Protein AF-A0A432Z8M5-F1 (afdb_monomer_lite)

Foldseek 3Di:
DVVVVVVVVVVPVPPVPLVVLVVVLVVQLVVLVVDDDPVSSVVSNVVSVVVSVVVVVVVVVCVVPVPVVD

Sequence (70 aa):
MLLVSMITVIGLSGCSSKFIYDYSSRYRTEQCKKLPTKEQRFDCVRKTEESHGAYEAERERVKQDPSKDY

Secondary structure (DSSP, 8-state):
-HHHHHHHHHHHTTTSHHHHHHHHHHHHHHHHTTSSSHHHHHHHHHHHHHHHHHHHHHHHHHHH-GGGG-

pLDDT: mean 78.73, std 16.28, range [47.28, 96.56]

Structure (mmCIF, N/CA/C/O backbone):
data_AF-A0A432Z8M5-F1
#
_entry.id   AF-A0A432Z8M5-F1
#
loop_
_atom_site.group_PDB
_atom_site.id
_atom_site.type_symbol
_atom_site.label_atom_id
_atom_site.label_alt_id
_atom_site.label_comp_id
_atom_site.label_asym_id
_atom_site.label_entity_id
_atom_site.label_seq_id
_atom_site.pdbx_PDB_ins_code
_atom_site.Cartn_x
_atom_site.Cartn_y
_atom_site.Cartn_z
_atom_site.occupancy
_atom_site.B_iso_or_equiv
_atom_site.auth_seq_id
_atom_site.auth_comp_id
_atom_site.auth_asym_id
_atom_site.auth_atom_id
_atom_site.pdbx_PDB_model_num
ATOM 1 N N . MET A 1 1 ? 28.108 -23.806 -19.889 1.00 52.28 1 MET A N 1
ATOM 2 C CA . MET A 1 1 ? 26.794 -23.900 -19.208 1.00 52.28 1 MET A CA 1
ATOM 3 C C . MET A 1 1 ? 26.581 -22.881 -18.079 1.00 52.28 1 MET A C 1
ATOM 5 O O . MET A 1 1 ? 25.430 -22.628 -17.769 1.00 52.28 1 MET A O 1
ATOM 9 N N . LEU A 1 2 ? 27.615 -22.241 -17.509 1.00 53.56 2 LEU A N 1
ATOM 10 C CA . LEU A 1 2 ? 27.449 -21.220 -16.449 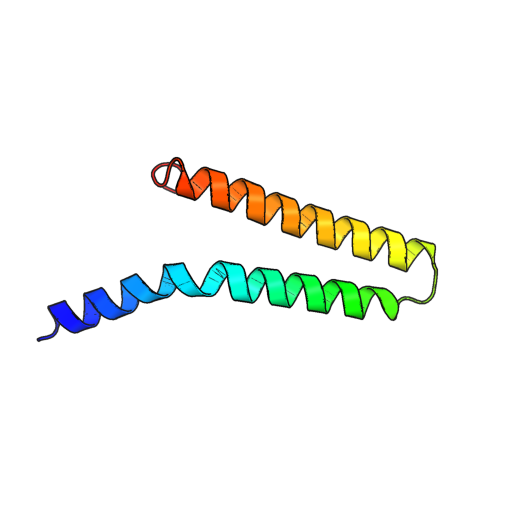1.00 53.56 2 LEU A CA 1
ATOM 11 C C . LEU A 1 2 ? 26.859 -19.878 -16.934 1.00 53.56 2 LEU A C 1
ATOM 13 O O . LEU A 1 2 ? 26.158 -19.203 -16.189 1.00 53.56 2 LEU A O 1
ATOM 17 N N . LEU A 1 3 ? 27.093 -19.504 -18.196 1.00 54.59 3 LEU A N 1
ATOM 18 C CA . LEU A 1 3 ? 26.556 -18.258 -18.762 1.00 54.59 3 LEU A CA 1
ATOM 19 C C . LEU A 1 3 ? 25.026 -18.289 -18.915 1.00 54.59 3 LEU A C 1
ATOM 21 O O . LEU A 1 3 ? 24.368 -17.277 -18.706 1.00 54.59 3 LEU A O 1
ATOM 25 N N . VAL A 1 4 ? 24.448 -19.458 -19.213 1.00 57.50 4 VAL A N 1
ATOM 26 C CA . VAL A 1 4 ? 22.995 -19.614 -19.395 1.00 57.50 4 VAL A CA 1
ATOM 27 C C . VAL A 1 4 ? 22.257 -19.509 -18.058 1.00 57.50 4 VAL A C 1
ATOM 29 O O . VAL A 1 4 ? 21.212 -18.867 -17.991 1.00 57.50 4 VAL A O 1
ATOM 32 N N . SER A 1 5 ? 22.821 -20.058 -16.973 1.00 54.94 5 SER A N 1
ATOM 33 C CA . SER A 1 5 ? 22.205 -19.950 -15.646 1.00 54.94 5 SER A CA 1
ATOM 34 C C . SER A 1 5 ? 22.239 -18.519 -15.111 1.00 54.94 5 SER A C 1
ATOM 36 O O . SER A 1 5 ? 21.292 -18.090 -14.459 1.00 54.94 5 SER A O 1
ATOM 38 N N . MET A 1 6 ? 23.287 -17.748 -15.415 1.00 53.41 6 MET A N 1
ATOM 39 C CA . MET A 1 6 ? 23.413 -16.367 -14.942 1.00 53.41 6 MET A CA 1
ATOM 40 C C . MET A 1 6 ? 22.362 -15.438 -15.577 1.00 53.41 6 MET A C 1
ATOM 42 O O . MET A 1 6 ? 21.787 -14.597 -14.889 1.00 53.41 6 MET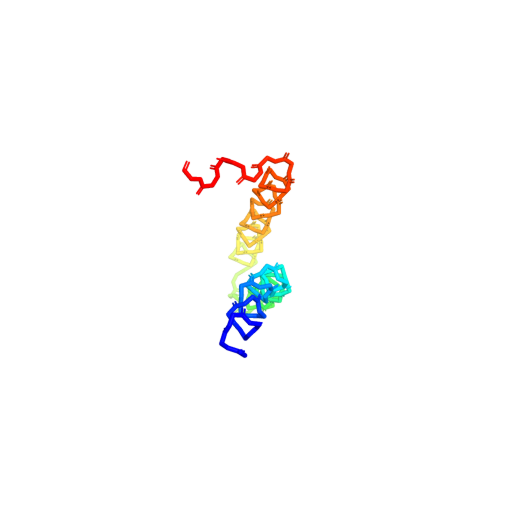 A O 1
ATOM 46 N N . ILE A 1 7 ? 22.025 -15.660 -16.853 1.00 58.34 7 ILE A N 1
ATOM 47 C CA . ILE A 1 7 ? 20.976 -14.911 -17.567 1.00 58.34 7 ILE A CA 1
ATOM 48 C C . ILE A 1 7 ? 19.589 -15.194 -16.965 1.00 58.34 7 ILE A C 1
ATOM 50 O O . ILE A 1 7 ? 18.771 -14.282 -16.836 1.00 58.34 7 ILE A O 1
ATOM 54 N N . THR A 1 8 ? 19.329 -16.429 -16.518 1.00 56.84 8 THR A N 1
ATOM 55 C CA . THR A 1 8 ? 18.032 -16.778 -15.913 1.00 56.84 8 THR A CA 1
ATOM 56 C C . THR A 1 8 ? 17.780 -16.108 -14.562 1.00 56.84 8 THR A C 1
ATOM 58 O O . THR A 1 8 ? 16.630 -15.814 -14.250 1.00 56.84 8 THR A O 1
ATOM 61 N N . VAL A 1 9 ? 18.820 -15.802 -13.775 1.00 58.22 9 VAL A N 1
ATOM 62 C CA . VAL A 1 9 ? 18.637 -15.141 -12.466 1.00 58.22 9 VAL A CA 1
ATOM 63 C C . VAL A 1 9 ? 18.317 -13.651 -12.626 1.00 58.22 9 VAL A C 1
ATOM 65 O O . VAL A 1 9 ? 17.517 -13.108 -11.870 1.00 58.22 9 VAL A O 1
ATOM 68 N N . ILE A 1 10 ? 18.891 -13.001 -13.644 1.00 55.84 10 ILE A N 1
ATOM 69 C CA . ILE A 1 10 ? 18.680 -11.572 -13.930 1.00 55.84 10 ILE A CA 1
ATOM 70 C C . ILE A 1 10 ? 17.308 -11.334 -14.584 1.00 55.84 10 ILE A C 1
ATOM 72 O O . ILE A 1 10 ? 16.679 -10.309 -14.348 1.00 55.84 10 ILE A O 1
ATOM 76 N N . GLY A 1 11 ? 16.786 -12.297 -15.351 1.00 53.25 11 GLY A N 1
ATOM 77 C CA . GLY A 1 11 ? 15.447 -12.189 -15.947 1.00 53.25 11 GLY A CA 1
ATOM 78 C C . GLY A 1 11 ? 14.293 -12.222 -14.933 1.00 53.25 11 GLY A C 1
ATOM 79 O O . GLY A 1 11 ? 13.201 -11.742 -15.229 1.00 53.25 11 GLY A O 1
ATOM 80 N N . LEU A 1 12 ? 14.516 -12.760 -13.729 1.00 51.66 12 LEU A N 1
ATOM 81 C CA . LEU A 1 12 ? 13.464 -12.962 -12.724 1.00 51.66 12 LEU A CA 1
ATOM 82 C C . LEU A 1 12 ? 13.302 -11.792 -11.742 1.00 51.66 12 LEU A C 1
ATOM 84 O O . LEU A 1 12 ? 12.248 -11.668 -11.115 1.00 51.66 12 LEU A O 1
ATOM 88 N N . SER A 1 13 ? 14.290 -10.900 -11.626 1.00 52.16 13 SER A N 1
ATOM 89 C CA . SER A 1 13 ? 14.203 -9.726 -10.744 1.00 52.16 13 SER A CA 1
ATOM 90 C C . SER A 1 13 ? 13.206 -8.666 -11.242 1.00 52.16 13 SER A C 1
ATOM 92 O O . SER A 1 13 ? 12.711 -7.875 -10.442 1.00 52.16 13 SER A O 1
ATOM 94 N N . GLY A 1 14 ? 12.831 -8.685 -12.528 1.00 52.06 14 GLY A N 1
ATOM 95 C CA . GLY A 1 14 ? 11.875 -7.737 -13.119 1.00 52.06 14 GLY A CA 1
ATOM 96 C C . GLY A 1 14 ? 10.391 -8.120 -13.003 1.00 52.06 14 GLY A C 1
ATOM 97 O O . GLY A 1 14 ? 9.524 -7.243 -13.036 1.00 52.06 14 GLY A O 1
ATOM 98 N N . CYS A 1 15 ? 10.061 -9.407 -12.849 1.00 55.47 15 CYS A N 1
ATOM 99 C CA . CYS A 1 15 ? 8.668 -9.878 -12.912 1.00 55.47 15 CYS A CA 1
ATOM 100 C C . CYS A 1 15 ? 7.942 -9.892 -11.556 1.00 55.47 15 CYS A C 1
ATOM 102 O O . CYS A 1 15 ? 6.714 -9.857 -11.527 1.00 55.47 15 CYS A O 1
ATOM 104 N N . SER A 1 16 ? 8.671 -9.908 -10.435 1.00 55.53 16 SER A N 1
ATOM 105 C CA . SER A 1 16 ? 8.078 -10.095 -9.098 1.00 55.53 16 SER A CA 1
ATOM 106 C C . SER A 1 16 ? 7.651 -8.797 -8.394 1.00 55.53 16 SER A C 1
ATOM 108 O O . SER A 1 16 ? 6.891 -8.833 -7.428 1.00 55.53 16 SER A O 1
ATOM 110 N N . SER A 1 17 ? 8.110 -7.632 -8.859 1.00 67.19 17 SER A N 1
ATOM 111 C CA . SER A 1 17 ? 7.989 -6.379 -8.098 1.00 67.19 17 SER A CA 1
ATOM 112 C C . SER A 1 17 ? 6.551 -5.864 -7.979 1.00 67.19 17 SER A C 1
ATOM 114 O O . SER A 1 17 ? 6.110 -5.556 -6.872 1.00 67.19 17 SER A O 1
ATOM 116 N N . LYS A 1 18 ? 5.788 -5.835 -9.082 1.00 77.88 18 LYS A N 1
ATOM 117 C CA . LYS A 1 18 ? 4.410 -5.311 -9.066 1.00 77.88 18 LYS A CA 1
ATOM 118 C C . LYS A 1 18 ? 3.469 -6.187 -8.244 1.00 77.88 18 LYS A C 1
ATOM 120 O O . LYS A 1 18 ? 2.707 -5.662 -7.444 1.00 77.88 18 LYS A O 1
ATOM 125 N N . PHE A 1 19 ? 3.541 -7.508 -8.408 1.00 81.06 19 PHE A N 1
ATOM 126 C CA . PHE A 1 19 ? 2.662 -8.428 -7.683 1.00 81.06 19 PHE A CA 1
ATOM 127 C C . PHE A 1 19 ? 2.841 -8.306 -6.165 1.00 81.06 19 PHE A C 1
ATOM 129 O O . PHE A 1 19 ? 1.859 -8.224 -5.429 1.00 81.06 19 PHE A O 1
ATOM 136 N N . ILE A 1 20 ? 4.091 -8.233 -5.700 1.00 81.12 20 ILE A N 1
ATOM 137 C CA . ILE A 1 20 ? 4.403 -8.069 -4.277 1.00 81.12 20 ILE A CA 1
ATOM 138 C C . ILE A 1 20 ? 3.910 -6.710 -3.769 1.00 81.12 20 ILE A C 1
ATOM 140 O O . ILE A 1 20 ? 3.299 -6.649 -2.701 1.00 81.12 20 ILE A O 1
ATOM 144 N N . TYR A 1 21 ? 4.122 -5.631 -4.530 1.00 81.12 21 TYR A N 1
ATOM 145 C CA . TYR A 1 21 ? 3.656 -4.298 -4.143 1.00 81.12 21 TYR A CA 1
ATOM 146 C C . TYR A 1 21 ? 2.128 -4.207 -4.085 1.00 81.12 21 TYR A C 1
ATOM 148 O O . TYR A 1 21 ? 1.595 -3.765 -3.066 1.00 81.12 21 TYR A O 1
ATOM 156 N N . ASP A 1 22 ? 1.426 -4.699 -5.107 1.00 85.44 22 ASP A N 1
ATOM 157 C CA . ASP A 1 22 ? -0.040 -4.732 -5.165 1.00 85.44 22 ASP A CA 1
ATOM 158 C C . ASP A 1 22 ? -0.621 -5.569 -4.014 1.00 85.44 22 ASP A C 1
ATOM 160 O O . ASP A 1 22 ? -1.569 -5.151 -3.342 1.00 85.44 22 ASP A O 1
ATOM 164 N N . TYR A 1 23 ? -0.024 -6.732 -3.730 1.00 88.44 23 TYR A N 1
ATOM 165 C CA . TYR A 1 23 ? -0.414 -7.566 -2.594 1.00 88.44 23 TYR A CA 1
ATOM 166 C C . TYR A 1 23 ? -0.185 -6.847 -1.258 1.00 88.44 23 TYR A C 1
ATOM 168 O O . TYR A 1 23 ? -1.069 -6.831 -0.399 1.00 88.44 23 TYR A O 1
ATOM 176 N N . SER A 1 24 ? 0.976 -6.209 -1.085 1.00 87.19 24 SER A N 1
ATOM 177 C CA . SER A 1 24 ? 1.308 -5.480 0.143 1.00 87.19 24 SER A CA 1
ATOM 178 C C . SER A 1 24 ? 0.376 -4.289 0.387 1.00 87.19 24 SER A C 1
ATOM 180 O O . SER A 1 24 ? -0.016 -4.052 1.530 1.00 87.19 24 SER A O 1
ATOM 182 N N . SER A 1 25 ? -0.017 -3.583 -0.678 1.00 88.94 25 SER A N 1
ATOM 183 C CA . SER A 1 25 ? -0.959 -2.464 -0.630 1.00 88.94 25 SER A CA 1
ATOM 184 C C . SER A 1 25 ? -2.331 -2.947 -0.161 1.00 88.94 25 SER A C 1
ATOM 186 O O . SER A 1 25 ? -2.846 -2.467 0.848 1.00 88.94 25 SER A O 1
ATOM 188 N N . ARG A 1 26 ? -2.865 -4.012 -0.779 1.00 90.62 26 ARG A N 1
ATOM 189 C CA . ARG A 1 26 ? -4.133 -4.637 -0.358 1.00 90.62 26 ARG A CA 1
ATOM 190 C C . ARG A 1 26 ? -4.101 -5.099 1.095 1.00 90.62 26 ARG A C 1
ATOM 192 O O . ARG A 1 26 ? -5.036 -4.833 1.847 1.00 90.62 26 ARG A O 1
ATOM 199 N N . TYR A 1 27 ? -3.019 -5.757 1.506 1.00 91.56 27 TYR A N 1
ATOM 200 C CA . TYR A 1 27 ? -2.853 -6.194 2.888 1.00 91.56 27 TYR A CA 1
ATOM 201 C C . TYR A 1 27 ? -2.860 -5.012 3.866 1.00 91.56 27 TYR A C 1
ATOM 203 O O . TYR A 1 27 ? -3.550 -5.070 4.883 1.00 91.56 27 TYR A O 1
ATOM 211 N N . ARG A 1 28 ? -2.147 -3.918 3.563 1.00 88.88 28 ARG A N 1
ATOM 212 C CA . ARG A 1 28 ? -2.158 -2.705 4.398 1.00 88.88 28 ARG A CA 1
ATOM 213 C C . ARG A 1 28 ? -3.547 -2.085 4.483 1.00 88.88 28 ARG A C 1
ATOM 215 O O . ARG A 1 28 ? -3.971 -1.764 5.587 1.00 88.88 28 ARG A O 1
ATOM 222 N N . THR A 1 29 ? -4.285 -2.007 3.379 1.00 91.69 29 THR A N 1
ATOM 223 C CA . THR A 1 29 ? -5.670 -1.510 3.370 1.00 91.69 29 THR A CA 1
ATOM 224 C C . THR A 1 29 ? -6.590 -2.352 4.261 1.00 91.69 29 THR A C 1
ATOM 226 O O . THR A 1 29 ? -7.397 -1.804 5.011 1.00 91.69 29 THR A O 1
ATOM 229 N N . GLU A 1 30 ? -6.442 -3.680 4.264 1.00 92.88 30 GLU A N 1
ATOM 230 C CA . GLU A 1 30 ? -7.179 -4.548 5.196 1.00 92.88 30 GLU A CA 1
ATOM 231 C C . GLU A 1 30 ? -6.761 -4.327 6.657 1.00 92.88 30 GLU A C 1
ATOM 233 O O . GLU A 1 30 ? -7.605 -4.324 7.554 1.00 92.88 30 GLU A O 1
ATOM 238 N N . GLN A 1 31 ? -5.474 -4.081 6.919 1.00 92.50 31 GLN A N 1
ATOM 239 C CA . GLN A 1 31 ? -5.000 -3.733 8.261 1.00 92.50 31 GLN A CA 1
ATOM 240 C C . GLN A 1 31 ? -5.525 -2.369 8.722 1.00 92.50 31 GLN A C 1
ATOM 242 O O . GLN A 1 31 ? -5.868 -2.223 9.896 1.00 92.50 31 GLN A O 1
ATOM 247 N N . CYS A 1 32 ? -5.692 -1.405 7.811 1.00 93.06 32 CYS A N 1
ATOM 248 C CA . CYS A 1 32 ? -6.300 -0.116 8.127 1.00 93.06 32 CYS A CA 1
ATOM 249 C C . CYS A 1 32 ? -7.704 -0.288 8.714 1.00 93.06 32 CYS A C 1
ATOM 251 O O . CYS A 1 32 ? -8.059 0.446 9.627 1.00 93.06 32 CYS A O 1
ATOM 253 N N . LYS A 1 33 ? -8.491 -1.287 8.282 1.00 91.44 33 LYS A N 1
ATOM 254 C CA . LYS A 1 33 ? -9.847 -1.535 8.814 1.00 91.44 33 LYS A CA 1
ATOM 255 C C . LYS A 1 33 ? -9.867 -1.908 10.298 1.00 91.44 33 LYS A C 1
ATOM 257 O O . LYS A 1 33 ? -10.902 -1.737 10.940 1.00 91.44 33 LYS A O 1
ATOM 262 N N . LYS A 1 34 ? -8.745 -2.392 10.841 1.00 94.56 34 LYS A N 1
ATOM 263 C CA . LYS A 1 34 ? -8.603 -2.765 12.256 1.00 94.56 34 LYS A CA 1
ATOM 264 C C . LYS A 1 34 ? -8.323 -1.568 13.167 1.00 94.56 34 LYS A C 1
ATOM 266 O O . LYS A 1 34 ? -8.302 -1.736 14.383 1.00 94.56 34 LYS A O 1
ATOM 271 N N . LEU A 1 35 ? -8.105 -0.375 12.606 1.00 94.75 35 LEU A N 1
ATOM 272 C CA . LEU A 1 35 ? -7.853 0.829 13.393 1.00 94.75 35 LEU A CA 1
ATOM 273 C C . LEU A 1 35 ? -9.120 1.296 14.128 1.00 94.75 35 LEU A C 1
ATOM 275 O O . LEU A 1 35 ? -10.228 1.222 13.580 1.00 94.75 35 LEU A O 1
ATOM 279 N N . PRO A 1 36 ? -8.976 1.805 15.362 1.00 90.69 36 PRO A N 1
ATOM 280 C CA . PRO A 1 36 ? -10.110 2.044 16.243 1.00 90.69 36 PRO A CA 1
ATOM 281 C C . PRO A 1 36 ? -11.021 3.164 15.728 1.00 90.69 36 PRO A C 1
ATOM 283 O O . PRO A 1 36 ? -12.240 2.980 15.663 1.00 90.69 36 PRO A O 1
ATOM 286 N N . THR A 1 37 ? -10.464 4.293 15.280 1.00 95.94 37 THR A N 1
ATOM 287 C CA . THR A 1 37 ? -11.269 5.451 14.856 1.00 95.94 37 THR A CA 1
ATOM 288 C C . THR A 1 37 ? -11.458 5.509 13.347 1.00 95.94 37 THR A C 1
ATOM 290 O O . THR A 1 37 ? -10.593 5.106 12.574 1.00 95.94 37 THR A O 1
ATOM 293 N N . LYS A 1 38 ? -12.598 6.054 12.907 1.00 93.19 38 LYS A N 1
ATOM 294 C CA . LYS A 1 38 ? -12.894 6.267 11.484 1.00 93.19 38 LYS A CA 1
ATOM 295 C C . LYS A 1 38 ? -11.806 7.116 10.813 1.00 93.19 38 LYS A C 1
ATOM 297 O O . LYS A 1 38 ? -11.328 6.747 9.750 1.00 93.19 38 LYS A O 1
ATOM 302 N N . GLU A 1 39 ? -11.375 8.192 11.462 1.00 95.19 39 GLU A N 1
ATOM 303 C CA . GLU A 1 39 ? -10.337 9.097 10.957 1.00 95.19 39 GLU A CA 1
ATOM 304 C C . GLU A 1 39 ? -8.991 8.391 10.742 1.00 95.19 39 GLU A C 1
ATOM 306 O O . GLU A 1 39 ? -8.401 8.518 9.674 1.00 95.19 39 GLU A O 1
ATOM 311 N N . GLN A 1 40 ? -8.560 7.550 11.688 1.00 93.19 40 GLN A N 1
ATOM 312 C CA . GLN A 1 40 ? -7.340 6.752 11.534 1.00 93.19 40 GLN A CA 1
ATOM 313 C C . GLN A 1 40 ? -7.449 5.746 10.385 1.00 93.19 40 GLN A C 1
ATOM 315 O O . GLN A 1 40 ? -6.476 5.539 9.663 1.00 93.19 40 GLN A O 1
ATOM 320 N N . ARG A 1 41 ? -8.629 5.141 10.176 1.00 94.38 41 ARG A N 1
ATOM 321 C CA . ARG A 1 41 ? -8.864 4.260 9.020 1.00 94.38 41 ARG A CA 1
ATOM 322 C C . ARG A 1 41 ? -8.728 5.033 7.711 1.00 94.38 41 ARG A C 1
ATOM 324 O O . ARG A 1 41 ? -8.015 4.572 6.829 1.00 94.38 41 ARG A O 1
ATOM 331 N N . PHE A 1 42 ? -9.375 6.196 7.598 1.00 95.38 42 PHE A N 1
ATOM 332 C CA . PHE A 1 42 ? -9.309 7.028 6.392 1.00 95.38 42 PHE A CA 1
ATOM 333 C C . PHE A 1 42 ? -7.890 7.512 6.104 1.00 95.38 42 PHE A C 1
ATOM 335 O O . PHE A 1 42 ? -7.428 7.374 4.976 1.00 95.38 42 PHE A O 1
ATOM 342 N N . ASP A 1 43 ? -7.176 8.014 7.112 1.00 96.56 43 ASP A N 1
ATOM 343 C CA . ASP A 1 43 ? -5.796 8.470 6.939 1.00 96.56 43 ASP A CA 1
ATOM 344 C C . ASP A 1 43 ? -4.856 7.320 6.537 1.00 96.56 43 ASP A C 1
ATOM 346 O O . ASP A 1 43 ? -4.021 7.477 5.648 1.00 96.56 43 ASP A O 1
ATOM 350 N N . CYS A 1 44 ? -5.035 6.136 7.129 1.00 94.94 44 CYS A N 1
ATOM 351 C CA . CYS A 1 44 ? -4.265 4.941 6.787 1.00 94.94 44 CYS A CA 1
ATOM 352 C C . CYS A 1 44 ? -4.510 4.473 5.346 1.00 94.94 44 CYS A C 1
ATOM 354 O O . CYS A 1 44 ? -3.551 4.190 4.622 1.00 94.94 44 CYS A O 1
ATOM 356 N N . VAL A 1 45 ? -5.777 4.412 4.916 1.00 94.56 45 VAL A N 1
ATOM 357 C CA . VAL A 1 45 ? -6.135 4.043 3.537 1.00 94.56 45 VAL A CA 1
ATOM 358 C C . VAL A 1 45 ? -5.557 5.061 2.560 1.00 94.56 45 VAL A C 1
ATOM 360 O O . VAL A 1 45 ? -4.830 4.668 1.654 1.00 94.56 45 VAL A O 1
ATOM 363 N N . ARG A 1 46 ? -5.762 6.360 2.813 1.00 95.75 46 ARG A N 1
ATOM 364 C CA . ARG A 1 46 ? -5.236 7.448 1.979 1.00 95.75 46 ARG A CA 1
ATOM 365 C C . ARG A 1 46 ? -3.719 7.352 1.799 1.00 95.75 46 ARG A C 1
ATOM 367 O O . ARG A 1 46 ? -3.237 7.367 0.674 1.00 95.75 46 ARG A O 1
ATOM 374 N N . LYS A 1 47 ? -2.959 7.191 2.887 1.00 93.94 47 LYS A N 1
ATOM 375 C CA . LYS A 1 47 ? -1.491 7.047 2.827 1.00 93.94 47 LYS A CA 1
ATOM 376 C C . LYS A 1 47 ? -1.047 5.798 2.065 1.00 93.94 47 LYS A C 1
ATOM 378 O 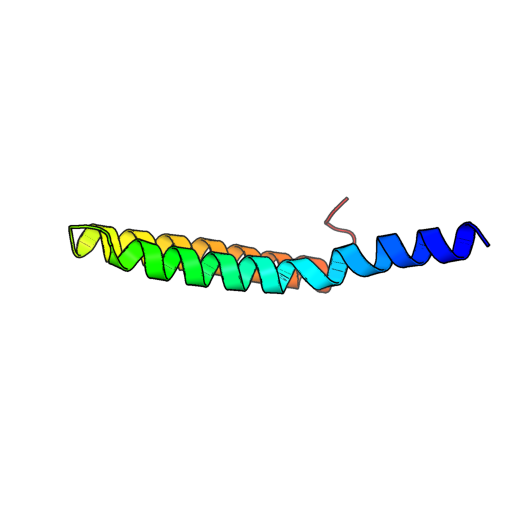O . LYS A 1 47 ? -0.018 5.819 1.388 1.00 93.94 47 LYS A O 1
ATOM 383 N N . THR A 1 48 ? -1.797 4.704 2.192 1.00 91.81 48 THR A N 1
ATOM 384 C CA . THR A 1 48 ? -1.514 3.450 1.479 1.00 91.81 48 THR A CA 1
ATOM 385 C C . THR A 1 48 ? -1.738 3.619 -0.024 1.00 91.81 48 THR A C 1
ATOM 387 O O . THR A 1 48 ? -0.880 3.220 -0.809 1.00 91.81 48 THR A O 1
ATOM 390 N N . GLU A 1 49 ? -2.835 4.267 -0.418 1.00 91.81 49 GLU A N 1
ATOM 391 C CA . GLU A 1 49 ? -3.148 4.587 -1.815 1.00 91.81 49 GLU A CA 1
ATOM 392 C C . GLU A 1 49 ? -2.145 5.577 -2.417 1.00 91.81 49 GLU A C 1
ATOM 394 O O . GLU A 1 49 ? -1.638 5.330 -3.506 1.00 91.81 49 GLU A O 1
ATOM 399 N N . GLU A 1 50 ? -1.775 6.640 -1.695 1.00 93.62 50 GLU A N 1
ATOM 400 C CA . GLU A 1 50 ? -0.741 7.596 -2.125 1.00 93.62 50 GLU A CA 1
ATOM 401 C C . GLU A 1 50 ? 0.602 6.904 -2.385 1.00 93.62 50 GLU A C 1
ATOM 403 O O . GLU A 1 50 ? 1.230 7.116 -3.422 1.00 93.62 50 GLU A O 1
ATOM 408 N N . SER A 1 51 ? 1.028 6.034 -1.465 1.00 88.62 51 SER A N 1
ATOM 409 C CA . SER A 1 51 ? 2.292 5.300 -1.596 1.00 88.62 51 SER A CA 1
ATOM 410 C C . SER A 1 51 ? 2.264 4.317 -2.769 1.00 88.62 51 SER A C 1
ATOM 412 O O . SER A 1 51 ? 3.260 4.157 -3.475 1.00 88.62 51 SER A O 1
ATOM 414 N N . HIS A 1 52 ? 1.126 3.652 -2.989 1.00 89.75 52 HIS A N 1
ATOM 415 C CA . HIS A 1 52 ? 0.945 2.731 -4.110 1.00 89.75 52 HIS A CA 1
ATOM 416 C C . HIS A 1 52 ? 0.905 3.474 -5.451 1.00 89.75 52 HIS A C 1
ATOM 418 O O . HIS A 1 52 ? 1.608 3.077 -6.376 1.00 89.75 52 HIS A O 1
ATOM 424 N N . GLY A 1 53 ? 0.199 4.604 -5.528 1.00 90.19 53 GLY A N 1
ATOM 425 C CA . GLY A 1 53 ? 0.166 5.459 -6.716 1.00 90.19 53 GLY A CA 1
ATOM 426 C C . GLY A 1 53 ? 1.536 6.041 -7.071 1.00 90.19 53 GLY A C 1
ATOM 427 O O . GLY A 1 53 ? 1.910 6.057 -8.242 1.00 90.19 53 GLY A O 1
ATOM 428 N N . ALA A 1 54 ? 2.329 6.449 -6.075 1.00 89.50 54 ALA A N 1
ATOM 429 C CA . ALA A 1 54 ? 3.707 6.894 -6.291 1.00 89.50 54 ALA A CA 1
ATOM 430 C C . ALA A 1 54 ? 4.599 5.770 -6.847 1.00 89.50 54 ALA A C 1
ATOM 432 O O . ALA A 1 54 ? 5.376 6.002 -7.773 1.00 89.50 54 ALA A O 1
ATOM 433 N N . TYR A 1 55 ? 4.451 4.545 -6.331 1.00 86.25 55 TYR A N 1
ATOM 434 C CA . TYR A 1 55 ? 5.141 3.370 -6.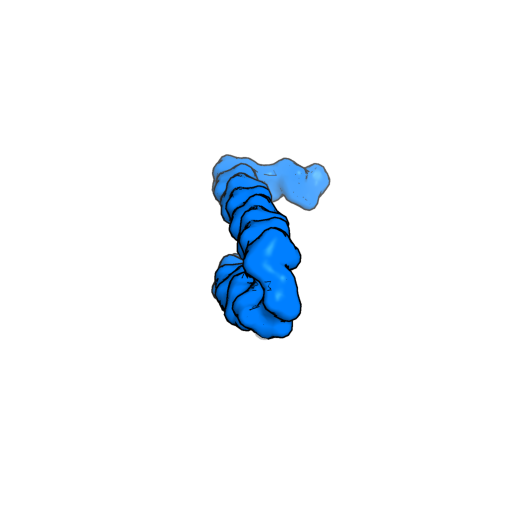866 1.00 86.25 55 TYR A CA 1
ATOM 435 C C . TYR A 1 55 ? 4.741 3.078 -8.320 1.00 86.25 55 TYR A C 1
ATOM 437 O O . TYR A 1 55 ? 5.609 2.810 -9.149 1.00 86.25 55 TYR A O 1
ATOM 445 N N . GLU A 1 56 ? 3.448 3.139 -8.655 1.00 88.50 56 GLU A N 1
ATOM 446 C CA . GLU A 1 56 ? 2.993 2.923 -10.032 1.00 88.50 56 GLU A CA 1
ATOM 447 C C . GLU A 1 56 ? 3.511 4.006 -10.981 1.00 88.50 56 GLU A C 1
ATOM 449 O O . GLU A 1 56 ? 4.004 3.677 -12.060 1.00 88.50 56 GLU A O 1
ATOM 454 N N . ALA A 1 57 ? 3.478 5.274 -10.565 1.00 87.88 57 ALA A N 1
ATOM 455 C CA . ALA A 1 57 ? 4.019 6.378 -11.346 1.00 87.88 57 ALA A CA 1
ATOM 456 C C . ALA A 1 57 ? 5.519 6.198 -11.619 1.00 87.88 57 ALA A C 1
ATOM 458 O O . ALA A 1 57 ? 5.946 6.302 -12.767 1.00 87.88 57 ALA A O 1
ATOM 459 N N . GLU A 1 58 ? 6.314 5.872 -10.598 1.00 86.31 58 GLU A N 1
ATOM 460 C CA . GLU A 1 58 ? 7.750 5.640 -10.771 1.00 86.31 58 GLU A CA 1
ATOM 461 C C . GLU A 1 58 ? 8.019 4.421 -11.657 1.00 86.31 58 GLU A C 1
ATOM 463 O O . GLU A 1 58 ? 8.845 4.474 -12.564 1.00 86.31 58 GLU A O 1
ATOM 468 N N . ARG A 1 59 ? 7.244 3.346 -11.491 1.00 83.88 59 ARG A N 1
ATOM 469 C CA . ARG A 1 59 ? 7.351 2.162 -12.345 1.00 83.88 59 ARG A CA 1
ATOM 470 C C . ARG A 1 59 ? 7.078 2.477 -13.814 1.00 83.88 59 ARG A C 1
ATOM 472 O O . ARG A 1 59 ? 7.772 1.950 -14.681 1.00 83.88 59 ARG A O 1
ATOM 479 N N . GLU A 1 60 ? 6.076 3.298 -14.115 1.00 85.69 60 GLU A N 1
ATOM 480 C CA . GLU A 1 60 ? 5.815 3.732 -15.491 1.00 85.69 60 GLU A CA 1
ATOM 481 C C . GLU A 1 60 ? 6.917 4.658 -16.019 1.00 85.69 60 GLU A C 1
ATOM 483 O O . GLU A 1 60 ? 7.292 4.539 -17.185 1.00 85.69 60 GLU A O 1
ATOM 488 N N . ARG A 1 61 ? 7.506 5.512 -15.173 1.00 84.75 61 ARG A N 1
ATOM 489 C CA . ARG A 1 61 ? 8.665 6.338 -15.552 1.00 84.75 61 ARG A CA 1
ATOM 490 C C . ARG A 1 61 ? 9.883 5.485 -15.903 1.00 84.75 61 ARG A C 1
ATOM 492 O O . ARG A 1 61 ? 10.459 5.691 -16.966 1.00 84.75 61 ARG A O 1
ATOM 499 N N . VAL A 1 62 ? 10.214 4.491 -15.081 1.00 82.00 62 VAL A N 1
ATOM 500 C CA . VAL A 1 62 ? 11.323 3.550 -15.324 1.00 82.00 62 VAL A CA 1
ATOM 501 C C . VAL A 1 62 ? 11.077 2.698 -16.573 1.00 82.00 62 VAL A C 1
ATOM 503 O O . VAL A 1 62 ? 11.996 2.430 -17.338 1.00 82.00 62 VAL A O 1
ATOM 506 N N . LYS A 1 63 ? 9.831 2.290 -16.842 1.00 79.12 63 LYS A N 1
ATOM 507 C CA . LYS A 1 63 ? 9.496 1.585 -18.092 1.00 79.12 63 LYS A CA 1
ATOM 508 C C . LYS A 1 63 ? 9.687 2.451 -19.336 1.00 79.12 63 LYS A C 1
ATOM 510 O O . LYS A 1 63 ? 10.069 1.922 -20.376 1.00 79.12 63 LYS A O 1
ATOM 515 N N . GLN A 1 64 ? 9.350 3.738 -19.251 1.00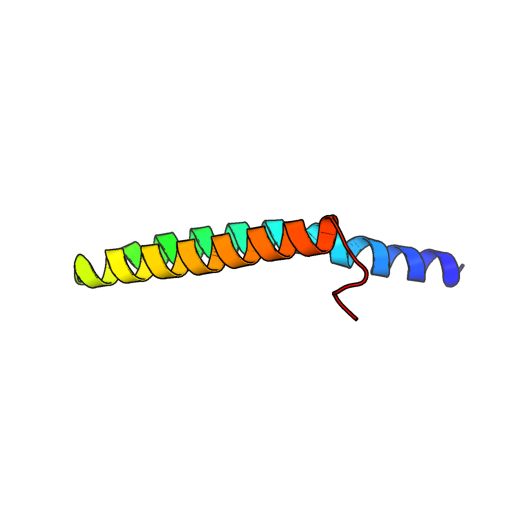 80.69 64 GLN A N 1
ATOM 516 C CA . GLN A 1 64 ? 9.496 4.679 -20.364 1.00 80.69 64 GLN A CA 1
ATOM 517 C C . GLN A 1 64 ? 10.956 5.085 -20.580 1.00 80.69 64 GLN A C 1
ATOM 519 O O . GLN A 1 64 ? 11.361 5.313 -21.717 1.00 80.69 64 GLN A O 1
ATOM 524 N N . ASP A 1 65 ? 11.740 5.154 -19.505 1.00 74.38 65 ASP A N 1
ATOM 525 C CA . ASP A 1 65 ? 13.151 5.514 -19.535 1.00 74.38 65 ASP A CA 1
ATOM 526 C C . ASP A 1 65 ? 13.947 4.715 -18.484 1.00 74.38 65 ASP A C 1
ATOM 528 O O . ASP A 1 65 ? 14.187 5.202 -17.374 1.00 74.38 65 ASP A O 1
ATOM 532 N N . PRO A 1 66 ? 14.389 3.490 -18.826 1.00 64.56 66 PRO A N 1
ATOM 533 C CA . PRO A 1 66 ? 15.136 2.633 -17.907 1.00 64.56 66 PRO A CA 1
ATOM 534 C C . PRO A 1 66 ? 16.559 3.138 -17.616 1.00 64.56 66 PRO A C 1
ATOM 536 O O . PRO A 1 66 ? 17.257 2.543 -16.801 1.00 64.56 66 PRO A O 1
ATOM 539 N N . SER A 1 67 ? 17.009 4.223 -18.266 1.00 63.19 67 SER A N 1
ATOM 540 C CA . SER A 1 67 ? 18.336 4.814 -18.046 1.00 63.19 67 SER A CA 1
ATOM 541 C C . SER A 1 67 ? 18.400 5.773 -16.853 1.00 63.19 67 SER A C 1
ATOM 543 O O . SER A 1 67 ? 19.492 6.125 -16.423 1.00 63.19 67 SER A O 1
ATOM 545 N N . LYS A 1 68 ? 17.247 6.172 -16.295 1.00 56.00 68 LYS A N 1
ATOM 546 C CA . LYS A 1 68 ? 17.156 7.079 -15.136 1.00 56.00 68 LYS A CA 1
ATOM 547 C C . LYS A 1 68 ? 17.317 6.405 -13.767 1.00 56.00 68 LYS A C 1
ATOM 549 O O . LYS A 1 68 ? 17.302 7.107 -12.762 1.00 56.00 68 LYS A O 1
ATOM 554 N N . ASP A 1 69 ? 17.467 5.083 -13.732 1.00 55.66 69 ASP A N 1
ATOM 555 C CA . ASP A 1 69 ? 17.680 4.297 -12.504 1.00 55.66 69 ASP A CA 1
ATOM 556 C C . ASP A 1 69 ? 19.178 4.139 -12.130 1.00 55.66 69 ASP A C 1
ATOM 558 O O . ASP A 1 69 ? 19.496 3.463 -11.150 1.00 55.66 69 ASP A O 1
ATOM 562 N N . TYR A 1 70 ? 20.096 4.744 -12.906 1.00 47.28 70 TYR A N 1
ATOM 563 C CA . TYR A 1 70 ? 21.558 4.699 -12.713 1.00 47.28 70 TYR A CA 1
ATOM 5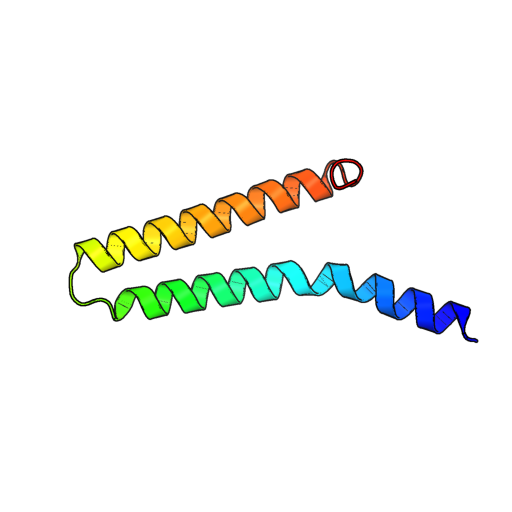64 C C . TYR A 1 70 ? 22.177 6.071 -12.432 1.00 47.28 70 TYR A C 1
ATOM 566 O O . TYR A 1 70 ? 21.836 7.042 -13.145 1.00 47.28 70 TYR A O 1
#

Organism: NCBI:txid431675

Radius of gyration: 17.26 Å; chains: 1; bounding box: 40×33×37 Å